Protein AF-A0A5J4QV92-F1 (afdb_monomer_lite)

Organism: NCBI:txid433724

Foldseek 3Di:
DVVVVVVVVVVVVVPDPPPPPPPVPPVPCDPVNVVVVVVVVVVVVVVVVVVVVVVVVVVVVVVVVVVVVVVVVVVPPPDPPPPDCVVVVVPDDPFDWDADPNDIDGPVVVVVVVVVVVVVVVVVVVVVVVVVVVVVVVVVVVVVVVVVVVVVVVVVVVVVPD

Secondary structure (DSSP, 8-state):
-HHHHHHHHHHHTTS---------------HHHHHHHHHHHHHHHHHHHHHHHHHHHHHHHHHHHHHHHHHHHHHTSPPPP---SHHHHHHSPP--EEEETTEEEEHHHHHHHHHHHHHHHHHHHHHHHHHHHHHHHHHHHHHHHHHHHHHHHHHHHHHT--

Sequence (162 aa):
EISKKLDAIQANSKTKEIQPVSQEINPVVSKEEIELIAKKQATIVGKYIEYTHQVQTEHHNKLLTSISGVKKQIEALPAPEKISFEPIMKLFPKQKKVIICGFEFLRTSVIIFALALLAFLLLTLNIKQMDDYRGLKSKYGEQTEYIYQMHHTEKGKDKNIN

Structure (mmCIF, N/CA/C/O backbone):
data_AF-A0A5J4QV92-F1
#
_entry.id   AF-A0A5J4QV92-F1
#
loop_
_atom_site.group_PDB
_atom_site.id
_atom_site.type_symbol
_atom_site.label_atom_id
_atom_site.label_alt_id
_atom_site.label_comp_id
_atom_site.label_asym_id
_atom_site.label_entity_id
_atom_site.label_seq_id
_atom_site.pdbx_PDB_ins_code
_atom_site.Cartn_x
_atom_site.Cartn_y
_atom_site.Cartn_z
_atom_site.occupancy
_atom_site.B_iso_or_equiv
_atom_site.auth_seq_id
_atom_site.auth_comp_id
_atom_site.au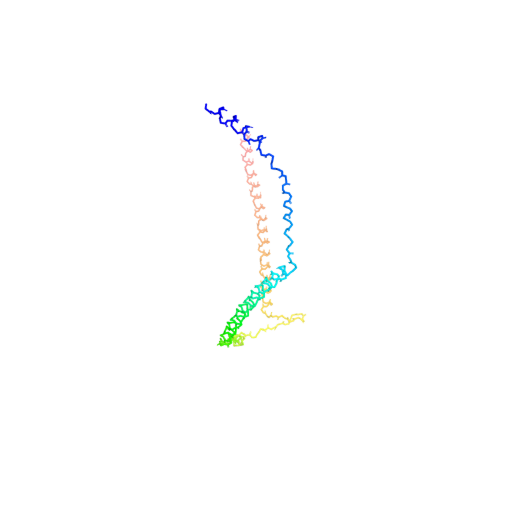th_asym_id
_atom_site.auth_atom_id
_atom_site.pdbx_PDB_model_num
ATOM 1 N N . GLU A 1 1 ? 12.839 48.670 -84.843 1.00 57.66 1 GLU A N 1
ATOM 2 C CA . GLU A 1 1 ? 14.073 47.960 -84.426 1.00 57.66 1 GLU A CA 1
ATOM 3 C C . GLU A 1 1 ? 13.814 46.503 -84.022 1.00 57.66 1 GLU A C 1
ATOM 5 O O . GLU A 1 1 ? 14.537 45.622 -84.469 1.00 57.66 1 GLU A O 1
ATOM 10 N N . ILE A 1 2 ? 12.744 46.227 -83.268 1.00 59.78 2 ILE A N 1
ATOM 11 C CA . ILE A 1 2 ? 12.348 44.873 -82.829 1.00 59.78 2 ILE A CA 1
ATOM 12 C C . ILE A 1 2 ? 11.979 43.942 -84.004 1.00 59.78 2 ILE A C 1
ATOM 14 O O . ILE A 1 2 ? 12.381 42.783 -84.018 1.00 59.78 2 ILE A O 1
ATOM 18 N N . SER A 1 3 ? 11.314 44.457 -85.040 1.00 59.44 3 SER A N 1
ATOM 19 C CA . SER A 1 3 ? 10.894 43.683 -86.222 1.00 59.44 3 SER A CA 1
ATOM 20 C C . SER A 1 3 ? 12.077 43.131 -87.032 1.00 59.44 3 SER A C 1
ATOM 22 O O . SER A 1 3 ? 12.093 41.956 -87.373 1.00 59.44 3 SER A O 1
ATOM 24 N N . LYS A 1 4 ? 13.143 43.927 -87.216 1.00 64.94 4 LYS A N 1
ATOM 25 C CA . LYS A 1 4 ? 14.386 43.473 -87.873 1.00 64.94 4 LYS A CA 1
ATOM 26 C C . LYS A 1 4 ? 15.102 42.360 -87.098 1.00 64.94 4 LYS A C 1
ATOM 28 O O . LYS A 1 4 ? 15.767 41.530 -87.709 1.00 64.94 4 LYS A O 1
ATOM 33 N N . LYS A 1 5 ? 14.988 42.340 -85.763 1.00 63.50 5 LYS A N 1
ATOM 34 C CA . LYS A 1 5 ? 15.567 41.276 -84.925 1.00 63.50 5 LYS A CA 1
ATOM 35 C C . LYS A 1 5 ? 14.748 39.983 -84.995 1.00 63.50 5 LYS A C 1
ATOM 37 O O . LYS A 1 5 ? 15.339 38.910 -84.969 1.00 63.50 5 LYS A O 1
ATOM 42 N N . LEU A 1 6 ? 13.425 40.078 -85.134 1.00 65.19 6 LEU A N 1
ATOM 43 C CA . LEU A 1 6 ? 12.538 38.923 -85.324 1.00 65.19 6 LEU A CA 1
ATOM 44 C C . LEU A 1 6 ? 12.748 38.250 -86.687 1.00 65.19 6 LEU A C 1
ATOM 46 O O . LEU A 1 6 ? 12.916 37.032 -86.733 1.00 65.19 6 LEU A O 1
ATOM 50 N N . ASP A 1 7 ? 12.864 39.033 -87.762 1.00 63.72 7 ASP A N 1
ATOM 51 C CA . ASP A 1 7 ? 13.132 38.495 -89.104 1.00 63.72 7 ASP A CA 1
ATOM 52 C C . ASP A 1 7 ? 14.507 37.806 -89.187 1.00 63.72 7 ASP A C 1
ATOM 54 O O . ASP A 1 7 ? 14.649 36.763 -89.825 1.00 63.72 7 ASP A O 1
ATOM 58 N N . ALA A 1 8 ? 15.516 38.323 -88.473 1.00 63.19 8 ALA A N 1
ATOM 59 C CA . ALA A 1 8 ? 16.836 37.694 -88.386 1.00 63.19 8 ALA A CA 1
ATOM 60 C C . ALA A 1 8 ? 16.813 36.348 -87.633 1.00 63.19 8 ALA A C 1
ATOM 62 O O . ALA A 1 8 ? 17.546 35.430 -87.996 1.00 63.19 8 ALA A O 1
ATOM 63 N N . ILE A 1 9 ? 15.964 36.203 -86.609 1.00 61.03 9 ILE A N 1
ATOM 64 C CA . ILE A 1 9 ? 15.796 34.947 -85.856 1.00 61.03 9 ILE A CA 1
ATOM 65 C C . ILE A 1 9 ? 15.038 33.913 -86.697 1.00 61.03 9 ILE A C 1
ATOM 67 O O . ILE A 1 9 ? 15.410 32.740 -86.709 1.00 61.03 9 ILE A O 1
ATOM 71 N N . GLN A 1 10 ? 14.023 34.344 -87.448 1.00 59.97 10 GLN A N 1
ATOM 72 C CA . GLN A 1 10 ? 13.236 33.468 -88.317 1.00 59.97 10 GLN A CA 1
ATOM 73 C C . GLN A 1 10 ? 14.004 33.033 -89.579 1.00 59.97 10 GLN A C 1
ATOM 75 O O . GLN A 1 10 ? 13.785 31.933 -90.085 1.00 59.97 10 GLN A O 1
ATOM 80 N N . ALA A 1 11 ? 14.946 33.852 -90.057 1.00 58.34 11 ALA A N 1
ATOM 81 C CA . ALA A 1 11 ? 15.880 33.476 -91.118 1.00 58.34 11 ALA A CA 1
ATOM 82 C C . ALA A 1 11 ? 16.996 32.533 -90.622 1.00 58.34 11 ALA A C 1
ATOM 84 O O . ALA A 1 11 ? 17.373 31.613 -91.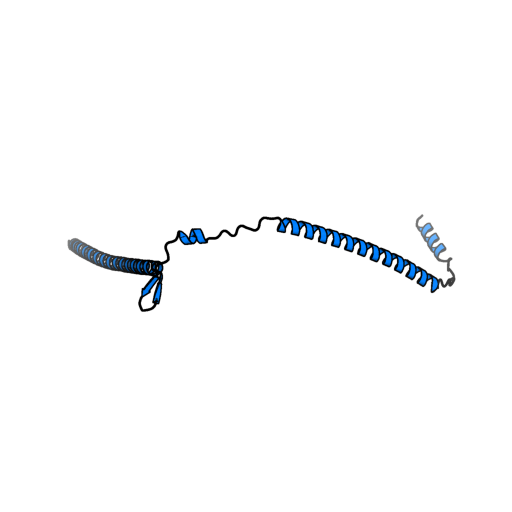344 1.00 58.34 11 ALA A O 1
ATOM 85 N N . ASN A 1 12 ? 17.482 32.692 -89.381 1.00 56.78 12 ASN A N 1
ATOM 86 C CA . ASN A 1 12 ? 18.466 31.775 -88.779 1.00 56.78 12 ASN A CA 1
ATOM 87 C C . ASN A 1 12 ? 17.866 30.427 -88.341 1.00 56.78 12 ASN A C 1
ATOM 89 O O . ASN A 1 12 ? 18.603 29.449 -88.226 1.00 56.78 12 ASN A O 1
ATOM 93 N N . SER A 1 13 ? 16.554 30.346 -88.094 1.00 52.72 13 SER A N 1
ATOM 94 C CA . SER A 1 13 ? 15.900 29.092 -87.694 1.00 52.72 13 SER A CA 1
ATOM 95 C C . SER A 1 13 ? 15.622 28.141 -88.863 1.00 52.72 13 SER A C 1
ATOM 97 O O . SER A 1 13 ? 15.428 26.950 -88.634 1.00 52.72 13 SER A O 1
ATOM 99 N N . LYS A 1 14 ? 15.644 28.630 -90.113 1.00 54.50 14 LYS A N 1
ATOM 100 C CA . LYS A 1 14 ? 15.369 27.826 -91.318 1.00 54.50 14 LYS A CA 1
ATOM 101 C C . LYS A 1 14 ? 16.597 27.195 -91.994 1.00 54.50 14 LYS A C 1
ATOM 103 O O . LYS A 1 14 ? 16.406 26.448 -92.946 1.00 54.50 14 LYS A O 1
ATOM 108 N N . THR A 1 15 ? 17.823 27.410 -91.498 1.00 53.31 15 THR A N 1
ATOM 109 C CA . THR A 1 15 ? 19.052 26.894 -92.153 1.00 53.31 15 THR A CA 1
ATOM 110 C C . THR A 1 15 ? 20.062 26.269 -91.181 1.00 53.31 15 THR A C 1
ATOM 112 O O . THR A 1 15 ? 21.273 26.399 -91.340 1.00 53.31 15 THR A O 1
ATOM 115 N N . LYS A 1 16 ? 19.572 25.538 -90.178 1.00 47.56 16 LYS A N 1
ATOM 116 C CA . LYS A 1 16 ? 20.322 24.444 -89.541 1.00 47.56 16 LYS A CA 1
ATOM 117 C C . LYS A 1 16 ? 19.375 23.271 -89.304 1.00 47.56 16 LYS A C 1
ATOM 119 O O . LYS A 1 16 ? 19.045 22.941 -88.170 1.00 47.56 16 LYS A O 1
ATOM 124 N N . GLU A 1 17 ? 18.952 22.630 -90.393 1.00 43.00 17 GLU A N 1
ATOM 125 C CA . GLU A 1 17 ? 18.727 21.186 -90.336 1.00 43.00 17 GLU A CA 1
ATOM 126 C C . GLU A 1 17 ? 20.061 20.564 -89.929 1.00 43.00 17 GLU A C 1
ATOM 128 O O . GLU A 1 17 ? 20.990 20.406 -90.721 1.00 43.00 17 GLU A O 1
ATOM 133 N N . ILE A 1 18 ? 20.188 20.295 -88.636 1.00 43.69 18 ILE A N 1
ATOM 134 C CA . ILE A 1 18 ? 21.172 19.355 -88.140 1.00 43.69 18 ILE A CA 1
ATOM 135 C C . ILE A 1 18 ? 20.707 18.025 -88.727 1.00 43.69 18 ILE A C 1
ATOM 137 O O . ILE A 1 18 ? 19.725 17.457 -88.250 1.00 43.69 18 ILE A O 1
ATOM 141 N N . GLN A 1 19 ? 21.366 17.554 -89.794 1.00 46.16 19 GLN A N 1
ATOM 142 C CA . GLN A 1 19 ? 21.332 16.128 -90.111 1.00 46.16 19 GLN A CA 1
ATOM 143 C C . GLN A 1 19 ? 21.534 15.396 -88.785 1.00 46.16 19 GLN A C 1
ATOM 145 O O . GLN A 1 19 ? 22.472 15.755 -88.062 1.00 46.16 19 GLN A O 1
ATOM 150 N N . PRO A 1 20 ? 20.686 14.421 -88.426 1.00 38.12 20 PRO A N 1
ATOM 151 C CA . PRO A 1 20 ? 20.948 13.617 -87.257 1.00 38.12 20 PRO A CA 1
ATOM 152 C C . PRO A 1 20 ? 22.232 12.851 -87.561 1.00 38.12 20 PRO A C 1
ATOM 154 O O . PRO A 1 20 ? 22.222 11.803 -88.202 1.00 38.12 20 PRO A O 1
ATOM 157 N N . VAL A 1 21 ? 23.368 13.391 -87.123 1.00 45.06 21 VAL A N 1
ATOM 158 C CA . VAL A 1 21 ? 24.526 12.565 -86.847 1.00 45.06 21 VAL A CA 1
ATOM 159 C C . VAL A 1 21 ? 24.032 11.672 -85.728 1.00 45.06 21 VAL A C 1
ATOM 161 O O . VAL A 1 21 ? 23.930 12.089 -84.577 1.00 45.06 21 VAL A O 1
ATOM 164 N N . SER A 1 22 ? 23.630 10.465 -86.111 1.00 46.62 22 SER A N 1
ATOM 165 C CA . SER A 1 22 ? 23.475 9.326 -85.226 1.00 46.62 22 SER A CA 1
ATOM 166 C C . SER A 1 22 ? 24.838 9.049 -84.593 1.00 46.62 22 SER A C 1
ATOM 168 O O . SER A 1 22 ? 25.527 8.094 -84.938 1.00 46.62 22 SER A O 1
ATOM 170 N N . GLN A 1 23 ? 25.265 9.910 -83.674 1.00 46.12 23 GLN A N 1
ATOM 171 C CA . GLN A 1 23 ? 26.120 9.482 -82.592 1.00 46.12 23 GLN A CA 1
ATOM 172 C C . GLN A 1 23 ? 25.188 8.789 -81.617 1.00 46.12 23 GLN A C 1
ATOM 174 O O . GLN A 1 23 ? 24.611 9.386 -80.711 1.00 46.12 23 GLN A O 1
ATOM 179 N N . GLU A 1 24 ? 25.014 7.501 -81.879 1.00 45.81 24 GLU A N 1
ATOM 180 C CA . GLU A 1 24 ? 24.573 6.531 -80.904 1.00 45.81 24 GLU A CA 1
ATOM 181 C C . GLU A 1 24 ? 25.624 6.536 -79.785 1.00 45.81 24 GLU A C 1
ATOM 183 O O . GLU A 1 24 ? 26.561 5.743 -79.764 1.00 45.81 24 GLU A O 1
ATOM 188 N N . ILE A 1 25 ? 25.532 7.498 -78.866 1.00 47.16 25 ILE A N 1
ATOM 189 C CA . ILE A 1 25 ? 26.222 7.401 -77.584 1.00 47.16 25 ILE A CA 1
ATOM 190 C C . ILE A 1 25 ? 25.394 6.410 -76.768 1.00 47.16 25 ILE A C 1
ATOM 192 O O . ILE A 1 25 ? 24.637 6.781 -75.881 1.00 47.16 25 ILE A O 1
ATOM 196 N N . ASN A 1 26 ? 25.484 5.131 -77.125 1.00 46.78 26 ASN A N 1
ATOM 197 C CA . ASN A 1 26 ? 25.288 4.070 -76.157 1.00 46.78 26 ASN A CA 1
ATOM 198 C C . ASN A 1 26 ? 26.537 4.130 -75.276 1.00 46.78 26 ASN A C 1
ATOM 200 O O . ASN A 1 26 ? 27.605 3.741 -75.758 1.00 46.78 26 ASN A O 1
ATOM 204 N N . PRO A 1 27 ? 26.490 4.642 -74.029 1.00 53.03 27 PRO A N 1
ATOM 205 C CA . PRO A 1 27 ? 27.582 4.382 -73.116 1.00 53.03 27 PRO A CA 1
ATOM 206 C C . PRO A 1 27 ? 27.555 2.875 -72.866 1.00 53.03 27 PRO A C 1
ATOM 208 O O . PRO A 1 27 ? 26.801 2.375 -72.034 1.00 53.03 27 PRO A O 1
ATOM 211 N N . VAL A 1 28 ? 28.339 2.131 -73.642 1.00 62.28 28 VAL A N 1
ATOM 212 C CA . VAL A 1 28 ? 28.644 0.735 -73.356 1.00 62.28 28 VAL A CA 1
ATOM 213 C C . VAL A 1 28 ? 29.577 0.780 -72.155 1.00 62.28 28 VAL A C 1
ATOM 215 O O . VAL A 1 28 ? 30.796 0.751 -72.295 1.00 62.28 28 VAL A O 1
ATOM 218 N N . VAL A 1 29 ? 28.996 0.968 -70.968 1.00 62.91 29 VAL A N 1
ATOM 219 C CA . VAL A 1 29 ? 29.727 0.851 -69.710 1.00 62.91 29 VAL A CA 1
ATOM 220 C C . VAL A 1 29 ? 30.232 -0.581 -69.667 1.00 62.91 29 VAL A C 1
ATOM 222 O O . VAL A 1 29 ? 29.443 -1.531 -69.710 1.00 62.91 29 VAL A O 1
ATOM 225 N N . SER A 1 30 ? 31.551 -0.737 -69.663 1.00 77.38 30 SER A N 1
ATOM 226 C CA . SER A 1 30 ? 32.161 -2.058 -69.672 1.00 77.38 30 SER A CA 1
ATOM 227 C C . SER A 1 30 ? 31.845 -2.773 -68.357 1.00 77.38 30 SER A C 1
ATOM 229 O O . SER A 1 30 ? 31.678 -2.155 -67.298 1.00 77.38 30 SER A O 1
ATOM 231 N N . LYS A 1 31 ? 31.736 -4.101 -68.405 1.00 79.56 31 LYS A N 1
ATOM 232 C CA . LYS A 1 31 ? 31.473 -4.912 -67.209 1.00 79.56 31 LYS A CA 1
ATOM 233 C C . LYS A 1 31 ? 32.554 -4.676 -66.144 1.00 79.56 31 LYS A C 1
ATOM 235 O O . LYS A 1 31 ? 32.264 -4.688 -64.950 1.00 79.56 31 LYS A O 1
ATOM 240 N N . GLU A 1 32 ? 33.773 -4.399 -66.592 1.00 82.62 32 GLU A N 1
ATOM 241 C CA . GLU A 1 32 ? 34.953 -4.091 -65.796 1.00 82.62 32 GLU A CA 1
ATOM 242 C C . GLU A 1 32 ? 34.820 -2.752 -65.051 1.00 82.62 32 GLU A C 1
ATOM 244 O O . GLU A 1 32 ? 35.192 -2.661 -63.879 1.00 82.62 32 GLU A O 1
ATOM 249 N N . GLU A 1 33 ? 34.246 -1.719 -65.679 1.00 81.62 33 GLU A N 1
ATOM 250 C CA . GLU A 1 33 ? 33.961 -0.433 -65.025 1.00 81.62 33 GLU A CA 1
ATOM 251 C C . GLU A 1 33 ? 32.888 -0.576 -63.941 1.00 81.62 33 GLU A C 1
ATOM 253 O O . GLU A 1 33 ? 33.046 -0.044 -62.838 1.00 81.62 33 GLU A O 1
ATOM 258 N N . ILE A 1 34 ? 31.834 -1.351 -64.214 1.00 83.50 34 ILE A N 1
ATOM 259 C CA . ILE A 1 34 ? 30.785 -1.656 -63.231 1.00 83.50 34 ILE A CA 1
ATOM 260 C C . ILE A 1 34 ? 31.377 -2.431 -62.049 1.00 83.50 34 ILE A C 1
ATOM 262 O O . ILE A 1 34 ? 31.104 -2.100 -60.893 1.00 83.50 34 ILE A O 1
ATOM 266 N N . GLU A 1 35 ? 32.228 -3.425 -62.312 1.00 88.38 35 GLU A N 1
ATOM 267 C CA . GLU A 1 35 ? 32.903 -4.202 -61.270 1.00 88.38 35 GLU A CA 1
ATOM 268 C C . GLU A 1 35 ? 33.842 -3.328 -60.424 1.00 88.38 35 GLU A C 1
ATOM 270 O O . GLU A 1 35 ? 33.865 -3.446 -59.196 1.00 88.38 35 GLU A O 1
ATOM 275 N N . LEU A 1 36 ? 34.583 -2.405 -61.046 1.00 90.38 36 LEU A N 1
ATOM 276 C CA . LEU A 1 36 ? 35.454 -1.465 -60.340 1.00 90.38 36 LEU A CA 1
ATOM 277 C C . LEU A 1 36 ? 34.650 -0.527 -59.429 1.00 90.38 36 LEU A C 1
ATOM 279 O O . LEU A 1 36 ? 35.042 -0.293 -58.282 1.00 90.38 36 LEU A O 1
ATOM 283 N N . ILE A 1 37 ? 33.525 0.002 -59.918 1.00 88.62 37 ILE A N 1
ATOM 284 C CA . ILE A 1 37 ? 32.626 0.854 -59.131 1.00 88.62 37 ILE A CA 1
ATOM 285 C C . ILE A 1 37 ? 32.039 0.052 -57.967 1.00 88.62 37 ILE A C 1
ATOM 287 O O . ILE A 1 37 ? 32.104 0.511 -56.826 1.00 88.62 37 ILE A O 1
ATOM 291 N N . ALA A 1 38 ? 31.547 -1.163 -58.218 1.00 89.88 38 ALA A N 1
ATOM 292 C CA . ALA A 1 38 ? 31.003 -2.039 -57.185 1.00 89.88 38 ALA A CA 1
ATOM 293 C C . ALA A 1 38 ? 32.044 -2.357 -56.100 1.00 89.88 38 ALA A C 1
ATOM 295 O O . ALA A 1 38 ? 31.751 -2.218 -54.913 1.00 89.88 38 ALA A O 1
ATOM 296 N N . LYS A 1 39 ? 33.287 -2.688 -56.479 1.00 92.12 39 LYS A N 1
ATOM 297 C CA . LYS A 1 39 ? 34.394 -2.917 -55.533 1.00 92.12 39 LYS A CA 1
ATOM 298 C C . LYS A 1 39 ? 34.724 -1.672 -54.712 1.00 92.12 39 LYS A C 1
ATOM 300 O O . LYS A 1 39 ? 34.912 -1.773 -53.497 1.00 92.12 39 LYS A O 1
ATOM 305 N N . LYS A 1 40 ? 34.775 -0.492 -55.340 1.00 93.94 40 LYS A N 1
ATOM 306 C CA . LYS A 1 40 ? 35.019 0.778 -54.636 1.00 93.94 40 LYS A CA 1
ATOM 307 C C . LYS A 1 40 ? 33.915 1.073 -53.623 1.00 93.94 40 LYS A C 1
ATOM 309 O O . LYS A 1 40 ? 34.224 1.372 -52.473 1.00 93.94 40 LYS A O 1
ATOM 314 N N . GLN A 1 41 ? 32.650 0.934 -54.018 1.00 93.88 41 GLN A N 1
ATOM 315 C CA . GLN A 1 41 ? 31.517 1.181 -53.125 1.00 93.88 41 GLN A CA 1
ATOM 316 C C . GLN A 1 41 ? 31.449 0.153 -51.992 1.00 93.88 41 GLN A C 1
ATOM 318 O O . GLN A 1 41 ? 31.300 0.539 -50.836 1.00 93.88 41 GLN A O 1
ATOM 323 N N . ALA A 1 42 ? 31.671 -1.132 -52.281 1.00 92.69 42 ALA A N 1
ATOM 324 C CA . ALA A 1 42 ? 31.756 -2.174 -51.259 1.00 92.69 42 ALA A CA 1
ATOM 325 C C . ALA A 1 42 ? 32.874 -1.892 -50.242 1.00 92.69 42 ALA A C 1
ATOM 327 O O . ALA A 1 42 ? 32.677 -2.067 -49.044 1.00 92.69 42 ALA A O 1
ATOM 328 N N . THR A 1 43 ? 34.023 -1.380 -50.698 1.00 95.31 43 THR A N 1
ATOM 329 C CA . THR A 1 43 ? 35.132 -0.988 -49.814 1.00 95.31 43 THR A CA 1
ATOM 330 C C . THR A 1 43 ? 34.761 0.197 -48.920 1.00 95.31 43 THR A C 1
ATOM 332 O O . THR A 1 43 ? 35.079 0.192 -47.732 1.00 95.31 43 THR A O 1
ATOM 335 N N . ILE A 1 44 ? 34.090 1.217 -49.465 1.00 94.31 44 ILE A N 1
ATOM 336 C CA . ILE A 1 44 ? 33.639 2.387 -48.695 1.00 94.31 44 ILE A CA 1
ATOM 337 C C . ILE A 1 44 ? 32.626 1.961 -47.629 1.00 94.31 44 ILE A C 1
ATOM 339 O O . ILE A 1 44 ? 32.775 2.319 -46.461 1.00 94.31 44 ILE A O 1
ATOM 343 N N . VAL A 1 45 ? 31.638 1.151 -48.015 1.00 95.50 45 VAL A N 1
ATOM 344 C CA . VAL A 1 45 ? 30.622 0.620 -47.100 1.00 95.50 45 VAL A CA 1
ATOM 345 C C . VAL A 1 45 ? 31.266 -0.250 -46.021 1.00 95.50 45 VAL A C 1
ATOM 347 O O . VAL A 1 45 ? 30.966 -0.066 -44.846 1.00 95.50 45 VAL A O 1
ATOM 350 N N . GLY A 1 46 ? 32.203 -1.129 -46.386 1.00 95.19 46 GLY A N 1
ATOM 351 C CA . GLY A 1 46 ? 32.940 -1.959 -45.431 1.00 95.19 46 GLY A CA 1
ATOM 352 C C . GLY A 1 46 ? 33.676 -1.129 -44.377 1.00 95.19 46 GLY A C 1
ATOM 353 O O . GLY A 1 46 ? 33.499 -1.364 -43.184 1.00 95.19 46 GLY A O 1
ATOM 354 N N . LYS A 1 47 ? 34.412 -0.090 -44.799 1.00 96.25 47 LYS A N 1
ATOM 355 C CA . LYS A 1 47 ? 35.111 0.829 -43.882 1.00 96.25 47 LYS A CA 1
ATOM 356 C C . LYS A 1 47 ? 34.156 1.586 -42.960 1.00 96.25 47 LYS A C 1
ATOM 358 O O . LYS A 1 47 ? 34.464 1.795 -41.791 1.00 96.25 47 LYS A O 1
ATOM 363 N N . TYR A 1 48 ? 33.002 2.005 -43.475 1.00 95.56 48 TYR A N 1
ATOM 364 C CA . TYR A 1 48 ? 31.993 2.684 -42.666 1.00 95.56 48 TYR A CA 1
ATOM 365 C C . TYR A 1 48 ? 31.375 1.747 -41.616 1.00 95.56 48 TYR A C 1
ATOM 367 O O . TYR A 1 48 ? 31.246 2.122 -40.451 1.00 95.56 48 TYR A O 1
ATOM 375 N N . ILE A 1 49 ? 31.043 0.511 -42.000 1.00 95.69 49 ILE A N 1
ATOM 376 C CA . ILE A 1 49 ? 30.522 -0.506 -41.077 1.00 95.69 49 ILE A CA 1
ATOM 377 C C . ILE A 1 49 ? 31.548 -0.806 -39.979 1.00 95.69 49 ILE A C 1
ATOM 379 O O . ILE A 1 49 ? 31.197 -0.818 -38.804 1.00 95.69 49 ILE A O 1
ATOM 383 N N . GLU A 1 50 ? 32.820 -0.978 -40.336 1.00 95.44 50 GLU A N 1
ATOM 384 C CA . GLU A 1 50 ? 33.890 -1.222 -39.365 1.00 95.44 50 GLU A CA 1
ATOM 385 C C . GLU A 1 50 ? 34.051 -0.054 -38.380 1.00 95.44 50 GLU A C 1
ATOM 387 O O . GLU A 1 50 ? 34.052 -0.264 -37.166 1.00 95.44 50 GLU A O 1
ATOM 392 N N . TYR A 1 51 ? 34.086 1.184 -38.885 1.00 95.94 51 TYR A N 1
ATOM 393 C CA . TYR A 1 51 ? 34.143 2.385 -38.050 1.00 95.94 51 TYR A CA 1
ATOM 394 C C . TYR A 1 51 ? 32.951 2.470 -37.086 1.00 95.94 51 TYR A C 1
ATOM 396 O O . TYR A 1 51 ? 33.126 2.661 -35.882 1.00 95.94 51 TYR A O 1
ATOM 404 N N . THR A 1 52 ? 31.728 2.295 -37.594 1.00 94.50 52 THR A N 1
ATOM 405 C CA . THR A 1 52 ? 30.520 2.356 -36.756 1.00 94.50 52 THR A CA 1
ATOM 406 C C . THR A 1 52 ? 30.486 1.244 -35.709 1.00 94.50 52 THR A C 1
ATOM 408 O O . THR A 1 52 ? 30.131 1.510 -34.560 1.00 94.50 52 THR A O 1
ATOM 411 N N . HIS A 1 53 ? 30.920 0.030 -36.055 1.00 96.12 53 HIS A N 1
ATOM 412 C CA . HIS A 1 53 ? 31.039 -1.081 -35.113 1.00 96.12 53 HIS A CA 1
ATOM 413 C C . HIS A 1 53 ? 32.062 -0.787 -34.007 1.00 96.12 53 HIS A C 1
ATOM 415 O O . HIS A 1 53 ? 31.796 -1.033 -32.827 1.00 96.12 53 HIS A O 1
ATOM 421 N N . GLN A 1 54 ? 33.217 -0.216 -34.358 1.00 96.50 54 GLN A N 1
ATOM 422 C CA . GLN A 1 54 ? 34.245 0.161 -33.390 1.00 96.50 54 GLN A CA 1
ATOM 423 C C . GLN A 1 54 ? 33.724 1.215 -32.404 1.00 96.50 54 GLN A C 1
ATOM 425 O O . GLN A 1 54 ? 33.858 1.046 -31.192 1.00 96.50 54 GLN A O 1
ATOM 430 N N . VAL A 1 55 ? 33.062 2.256 -32.913 1.00 96.31 55 VAL A N 1
ATOM 431 C CA . VAL A 1 55 ? 32.461 3.320 -32.097 1.00 96.31 55 VAL A CA 1
ATOM 432 C C . VAL A 1 55 ? 31.375 2.764 -31.168 1.00 96.31 55 VAL A C 1
ATOM 434 O O . VAL A 1 55 ? 31.370 3.064 -29.973 1.00 96.31 55 VAL A O 1
ATOM 437 N N . GLN A 1 56 ? 30.481 1.907 -31.672 1.00 93.94 56 GLN A N 1
ATOM 438 C CA . GLN A 1 56 ? 29.455 1.263 -30.842 1.00 93.94 56 GLN A CA 1
ATOM 439 C C . GLN A 1 56 ? 30.065 0.401 -29.733 1.00 93.94 56 GLN A C 1
ATOM 441 O O . GLN A 1 56 ? 29.628 0.478 -28.583 1.00 93.94 56 GLN A O 1
ATOM 446 N N . THR A 1 57 ? 31.098 -0.376 -30.058 1.00 95.81 57 THR A N 1
ATOM 447 C CA . THR A 1 57 ? 31.806 -1.215 -29.083 1.00 95.81 57 THR A CA 1
ATOM 448 C C . THR A 1 57 ? 32.450 -0.363 -27.988 1.00 95.81 57 THR A C 1
ATOM 450 O O . THR A 1 57 ? 32.328 -0.669 -26.802 1.00 95.81 57 THR A O 1
ATOM 453 N N . GLU A 1 58 ? 33.085 0.752 -28.358 1.00 96.19 58 GLU A N 1
ATOM 454 C CA . GLU A 1 58 ? 33.686 1.681 -27.401 1.00 96.19 58 GLU A CA 1
ATOM 455 C C . GLU A 1 58 ? 32.633 2.303 -26.469 1.00 96.19 58 GLU A C 1
ATOM 457 O O . GLU A 1 58 ? 32.823 2.337 -25.250 1.00 96.19 58 GLU A O 1
ATOM 4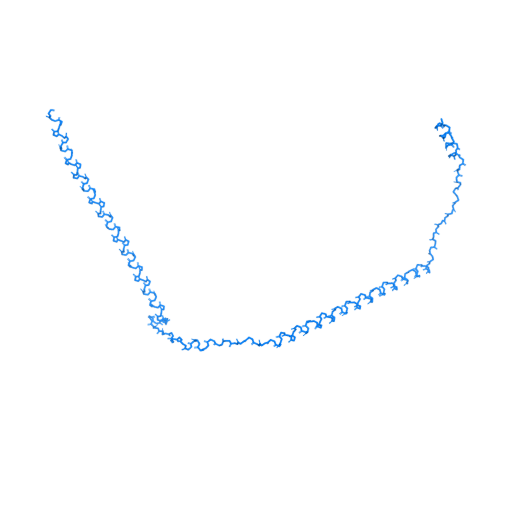62 N N . HIS A 1 59 ? 31.498 2.750 -27.013 1.00 96.19 59 HIS A N 1
ATOM 463 C CA . HIS A 1 59 ? 30.396 3.283 -26.212 1.00 96.19 59 HIS A CA 1
ATOM 464 C C . HIS A 1 59 ? 29.822 2.243 -25.248 1.00 96.19 59 HIS A C 1
ATOM 466 O O . HIS A 1 59 ? 29.588 2.561 -24.080 1.00 96.19 59 HIS A O 1
ATOM 472 N N . HIS A 1 60 ? 29.639 1.003 -25.705 1.00 95.12 60 HIS A N 1
ATOM 473 C CA . HIS A 1 60 ? 29.153 -0.082 -24.858 1.00 95.12 60 HIS A CA 1
ATOM 474 C C . HIS A 1 60 ? 30.118 -0.368 -23.700 1.00 95.12 60 HIS A C 1
ATOM 476 O O . HIS A 1 60 ? 29.699 -0.441 -22.545 1.00 95.12 60 HIS A O 1
ATOM 482 N N . ASN A 1 61 ? 31.421 -0.429 -23.982 1.00 95.94 61 ASN A N 1
ATOM 483 C CA . ASN A 1 61 ? 32.447 -0.643 -22.963 1.00 95.94 61 ASN A CA 1
ATOM 484 C C . ASN A 1 61 ? 32.499 0.500 -21.937 1.00 95.94 61 ASN A C 1
ATOM 486 O O . ASN A 1 61 ? 32.627 0.248 -20.734 1.00 95.94 61 ASN A O 1
ATOM 490 N N . LYS A 1 62 ? 32.348 1.755 -22.383 1.00 96.31 62 LYS A N 1
ATOM 491 C CA . LYS A 1 62 ? 32.247 2.918 -21.485 1.00 96.31 62 LYS A CA 1
ATOM 492 C C . LYS A 1 62 ? 31.026 2.810 -20.573 1.00 96.31 62 LYS A C 1
ATOM 494 O O . LYS A 1 62 ? 31.169 2.955 -19.362 1.00 96.31 62 LYS A O 1
ATOM 499 N N . LEU A 1 63 ? 29.857 2.487 -21.130 1.00 96.12 63 LEU A N 1
ATOM 500 C CA . LEU A 1 63 ? 28.626 2.315 -20.357 1.00 96.12 63 LEU A CA 1
ATOM 501 C C . LEU A 1 63 ? 28.760 1.194 -19.319 1.00 96.12 63 LEU A C 1
ATOM 503 O O . LEU A 1 63 ? 28.430 1.399 -18.152 1.00 96.12 63 LEU A O 1
ATOM 507 N N . LEU A 1 64 ? 29.289 0.035 -19.720 1.00 96.44 64 LEU A N 1
ATOM 508 C CA . LEU A 1 64 ? 29.525 -1.097 -18.824 1.00 96.44 64 LEU A CA 1
ATOM 509 C C . LEU A 1 64 ? 30.447 -0.702 -17.661 1.00 96.44 64 LEU A C 1
ATOM 511 O O . LEU A 1 64 ? 30.172 -1.017 -16.501 1.00 96.44 64 LEU A O 1
ATOM 515 N N . THR A 1 65 ? 31.508 0.049 -17.962 1.00 96.44 65 THR A N 1
ATOM 516 C CA . THR A 1 65 ? 32.447 0.561 -16.958 1.00 96.44 65 THR A CA 1
ATOM 517 C C . THR A 1 65 ? 31.742 1.502 -15.981 1.00 96.44 65 THR A C 1
ATOM 519 O O . THR A 1 65 ? 31.865 1.318 -14.769 1.00 96.44 65 THR A O 1
ATOM 522 N N . SER A 1 66 ? 30.940 2.450 -16.473 1.00 95.50 66 SER A N 1
ATOM 523 C CA . SER A 1 66 ? 30.157 3.362 -15.629 1.00 95.50 66 SER A CA 1
ATOM 524 C C . SER A 1 66 ? 29.162 2.621 -14.734 1.00 95.50 66 SER A C 1
ATOM 526 O O . SER A 1 66 ? 29.117 2.886 -13.533 1.00 95.50 66 SER A O 1
ATOM 528 N N . ILE A 1 67 ? 28.420 1.650 -15.277 1.00 95.12 67 ILE A N 1
ATOM 529 C CA . ILE A 1 67 ? 27.484 0.814 -14.509 1.00 95.12 67 ILE A CA 1
ATOM 530 C C . ILE A 1 67 ? 28.225 0.058 -13.403 1.00 95.12 67 ILE A C 1
ATOM 532 O O . ILE A 1 67 ? 27.775 0.035 -12.259 1.00 95.12 67 ILE A O 1
ATOM 536 N N . SER A 1 68 ? 29.387 -0.523 -13.713 1.00 95.38 68 SER A N 1
ATOM 537 C CA . SER A 1 68 ? 30.199 -1.230 -12.719 1.00 95.38 68 SER A CA 1
ATOM 538 C C . SER A 1 68 ? 30.700 -0.301 -11.604 1.00 95.38 68 SER A C 1
ATOM 540 O O . SER A 1 68 ? 30.725 -0.696 -10.439 1.00 95.38 68 SER A O 1
ATOM 542 N N . GLY A 1 69 ? 31.042 0.948 -11.942 1.00 94.31 69 GLY A N 1
ATOM 543 C CA . GLY A 1 69 ? 31.439 1.973 -10.979 1.00 94.31 69 GLY A CA 1
ATOM 544 C C . GLY A 1 69 ? 30.296 2.344 -10.037 1.00 94.31 69 GLY A C 1
ATOM 545 O O . GLY A 1 69 ? 30.482 2.340 -8.822 1.00 94.31 69 GLY A O 1
ATOM 546 N N . VAL A 1 70 ? 29.100 2.583 -10.580 1.00 94.19 70 VAL A N 1
ATOM 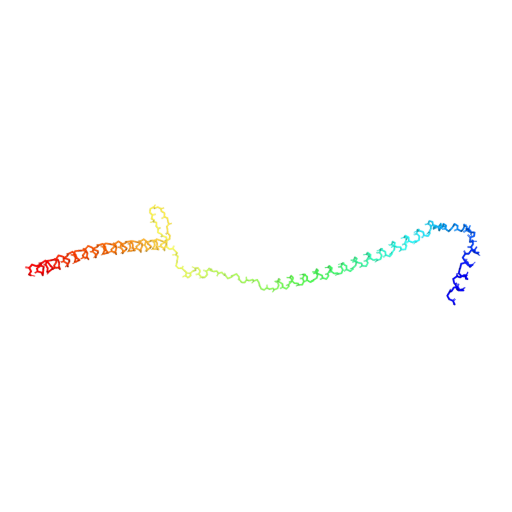547 C CA . VAL A 1 70 ? 27.893 2.870 -9.787 1.00 94.19 70 VAL A CA 1
ATOM 548 C C . VAL A 1 70 ? 27.535 1.689 -8.888 1.00 94.19 70 VAL A C 1
ATOM 550 O O . VAL A 1 70 ? 27.272 1.880 -7.705 1.00 94.19 70 VAL A O 1
ATOM 553 N N . LYS A 1 71 ? 27.589 0.457 -9.407 1.00 93.31 71 LYS A N 1
ATOM 554 C CA . LYS A 1 71 ? 27.332 -0.751 -8.614 1.00 93.31 71 LYS A CA 1
ATOM 555 C C . LYS A 1 71 ? 28.248 -0.827 -7.388 1.00 93.31 71 LYS A C 1
ATOM 557 O O . LYS A 1 71 ? 27.757 -1.046 -6.287 1.00 93.31 71 LYS A O 1
ATOM 562 N N . LYS A 1 72 ? 29.551 -0.573 -7.558 1.00 92.94 72 LYS A N 1
ATOM 563 C CA . LYS A 1 72 ? 30.512 -0.537 -6.442 1.00 92.94 72 LYS A CA 1
ATOM 564 C C . LYS A 1 72 ? 30.194 0.560 -5.427 1.00 92.94 72 LYS A C 1
ATOM 566 O O . LYS A 1 72 ? 30.344 0.334 -4.234 1.00 92.94 72 LYS A O 1
ATOM 571 N N . GLN A 1 73 ? 29.754 1.734 -5.884 1.00 90.88 73 GLN A N 1
ATOM 572 C CA . GLN A 1 73 ? 29.337 2.812 -4.980 1.00 90.88 73 GLN A CA 1
ATOM 573 C C . GLN A 1 73 ? 28.109 2.410 -4.162 1.00 90.88 73 GLN A C 1
ATOM 575 O O . GLN A 1 73 ? 28.086 2.658 -2.964 1.00 90.88 73 GLN A O 1
ATOM 580 N N . ILE A 1 74 ? 27.129 1.747 -4.783 1.00 85.62 74 ILE A N 1
ATOM 581 C CA . ILE A 1 74 ? 25.935 1.236 -4.096 1.00 85.62 74 ILE A CA 1
ATOM 582 C C . ILE A 1 74 ? 26.309 0.148 -3.083 1.00 85.62 74 ILE A C 1
ATOM 584 O O . ILE A 1 74 ? 25.810 0.171 -1.966 1.00 85.62 74 ILE A O 1
ATOM 588 N N . GLU A 1 75 ? 27.198 -0.780 -3.440 1.00 86.62 75 GLU A N 1
ATOM 589 C CA . GLU A 1 75 ? 27.680 -1.829 -2.526 1.00 86.62 75 GLU A CA 1
ATOM 590 C C . GLU A 1 75 ? 28.496 -1.268 -1.350 1.00 86.62 75 GLU A C 1
ATOM 592 O O . GLU A 1 75 ? 28.518 -1.869 -0.280 1.00 86.62 75 GLU A O 1
ATOM 597 N N . ALA A 1 76 ? 29.150 -0.117 -1.533 1.00 88.75 76 ALA A N 1
ATOM 598 C CA . ALA A 1 76 ? 29.866 0.587 -0.472 1.00 88.75 76 ALA A CA 1
ATOM 599 C C . ALA A 1 76 ? 28.943 1.395 0.455 1.00 88.75 76 ALA A C 1
ATOM 601 O O . ALA A 1 76 ? 29.394 1.847 1.511 1.00 88.75 76 ALA A O 1
ATOM 602 N N . LEU A 1 77 ? 27.673 1.602 0.084 1.00 85.06 77 LEU A N 1
ATOM 603 C CA . LEU A 1 77 ? 26.716 2.227 0.988 1.00 85.06 77 LEU A CA 1
ATOM 604 C C . LEU A 1 77 ? 26.467 1.291 2.177 1.00 85.06 77 LEU A C 1
ATOM 606 O O . LEU A 1 77 ? 26.307 0.081 1.989 1.00 85.06 77 LEU A O 1
ATOM 610 N N . PRO A 1 78 ? 26.408 1.827 3.407 1.00 79.69 78 PRO A N 1
ATOM 611 C CA . PRO A 1 78 ? 26.062 1.020 4.563 1.00 79.69 78 PRO A CA 1
ATOM 612 C C . PRO A 1 78 ? 24.687 0.393 4.331 1.00 79.69 78 PRO A C 1
ATOM 614 O O . PRO A 1 78 ? 23.741 1.075 3.925 1.00 79.69 78 PRO A O 1
ATOM 617 N N . ALA A 1 79 ? 24.582 -0.915 4.576 1.00 75.56 79 ALA A N 1
ATOM 618 C CA . ALA A 1 79 ? 23.295 -1.590 4.541 1.00 75.56 79 ALA A CA 1
ATOM 619 C C . ALA A 1 79 ? 22.334 -0.837 5.474 1.00 75.56 79 ALA A C 1
ATOM 621 O O . ALA A 1 79 ? 22.741 -0.490 6.587 1.00 75.56 79 ALA A O 1
ATOM 622 N N . PRO A 1 80 ? 21.089 -0.561 5.044 1.00 70.81 80 PRO A N 1
ATOM 623 C CA . PRO A 1 80 ? 20.138 0.134 5.892 1.00 70.81 80 PRO A CA 1
ATOM 624 C C . PRO A 1 80 ? 20.019 -0.642 7.200 1.00 70.81 80 PRO A C 1
ATOM 626 O O . PRO A 1 80 ? 19.724 -1.843 7.186 1.00 70.81 80 PRO A O 1
ATOM 629 N N . GLU A 1 81 ? 20.307 0.032 8.316 1.00 68.44 81 GLU A N 1
ATOM 630 C CA . GLU A 1 81 ? 20.137 -0.541 9.644 1.00 68.44 81 GLU A CA 1
ATOM 631 C C . GLU A 1 81 ? 18.722 -1.105 9.717 1.00 68.44 81 GLU A C 1
ATOM 633 O O . GLU A 1 81 ? 17.728 -0.390 9.567 1.00 68.44 81 GLU A O 1
ATOM 638 N N . LYS A 1 82 ? 18.621 -2.423 9.900 1.00 67.50 82 LYS A N 1
ATOM 639 C CA . LYS A 1 82 ? 17.345 -3.057 10.202 1.00 67.50 82 LYS A CA 1
ATOM 640 C C . LYS A 1 82 ? 16.972 -2.599 11.601 1.00 67.50 82 LYS A C 1
ATOM 642 O O . LYS A 1 82 ? 17.375 -3.217 12.583 1.00 67.50 82 LYS A O 1
ATOM 647 N N . ILE A 1 83 ? 16.238 -1.494 11.684 1.00 65.56 83 ILE A N 1
ATOM 648 C CA . ILE A 1 83 ? 15.675 -1.008 12.937 1.00 65.56 83 ILE A CA 1
ATOM 649 C C . ILE A 1 83 ? 14.722 -2.102 13.419 1.00 65.56 83 ILE A C 1
ATOM 651 O O . ILE A 1 83 ? 13.624 -2.282 12.889 1.00 65.56 83 ILE A O 1
ATOM 655 N N . SER A 1 84 ? 15.182 -2.902 14.378 1.00 69.06 84 SER A N 1
ATOM 656 C CA . SER A 1 84 ? 14.343 -3.906 15.010 1.00 69.06 84 SER A CA 1
ATOM 657 C C . SER A 1 84 ? 13.316 -3.177 15.864 1.00 69.06 84 SER A C 1
ATOM 659 O O . SER A 1 84 ? 13.668 -2.458 16.796 1.00 69.06 84 SER A O 1
ATOM 661 N N . PHE A 1 85 ? 12.035 -3.372 15.559 1.00 71.12 85 PHE A N 1
ATOM 662 C CA . PHE A 1 85 ? 10.926 -2.878 16.380 1.00 71.12 85 PHE A CA 1
ATOM 663 C C . PHE A 1 85 ? 10.705 -3.729 17.639 1.00 71.12 85 PHE A C 1
ATOM 665 O O . PHE A 1 85 ? 9.792 -3.471 18.418 1.00 71.12 85 PHE A O 1
ATOM 672 N N . GLU A 1 86 ? 11.540 -4.737 17.877 1.00 72.50 86 GLU A N 1
ATOM 673 C CA . GLU A 1 86 ? 11.440 -5.642 19.018 1.00 72.50 86 GLU A CA 1
ATOM 674 C C . GLU A 1 86 ? 11.569 -4.947 20.391 1.00 72.50 86 GLU A C 1
ATOM 676 O O . GLU A 1 86 ? 10.778 -5.269 21.282 1.00 72.50 86 GLU A O 1
ATOM 681 N N . PRO A 1 87 ? 12.456 -3.947 20.599 1.00 74.62 87 PRO A N 1
ATOM 682 C CA . PRO A 1 87 ? 12.482 -3.156 21.832 1.00 74.62 87 PRO A CA 1
ATOM 683 C C . PRO A 1 87 ? 11.193 -2.349 22.026 1.00 74.62 87 PRO A C 1
ATOM 685 O O . PRO A 1 87 ? 10.680 -2.257 23.138 1.00 74.62 87 PRO A O 1
ATOM 688 N N . ILE A 1 88 ? 10.633 -1.818 20.934 1.00 72.38 88 ILE A N 1
ATOM 689 C CA . ILE A 1 88 ? 9.382 -1.051 20.942 1.00 72.38 88 ILE A CA 1
ATOM 690 C C . ILE A 1 88 ? 8.202 -1.972 21.279 1.00 72.38 88 ILE A C 1
ATOM 692 O O . ILE A 1 88 ? 7.377 -1.635 22.122 1.00 72.38 88 ILE A O 1
ATOM 696 N N . MET A 1 89 ? 8.159 -3.181 20.716 1.00 68.12 89 MET A N 1
ATOM 697 C CA . MET A 1 89 ? 7.162 -4.201 21.058 1.00 68.12 89 MET A CA 1
ATOM 698 C C . MET A 1 89 ? 7.214 -4.621 22.532 1.00 68.12 89 MET A C 1
ATOM 700 O O . MET A 1 89 ? 6.166 -4.899 23.109 1.00 68.12 89 MET A O 1
ATOM 704 N N . LYS A 1 90 ? 8.400 -4.641 23.159 1.00 74.06 90 LYS A N 1
ATOM 705 C CA . LYS A 1 90 ? 8.553 -4.956 24.592 1.00 74.06 90 LYS A CA 1
ATOM 706 C C . LYS A 1 90 ? 7.998 -3.871 25.519 1.00 74.06 90 LYS A C 1
ATOM 708 O O . LYS A 1 90 ? 7.653 -4.188 26.654 1.00 74.06 90 LYS A O 1
ATOM 713 N N . LEU A 1 91 ? 7.898 -2.624 25.055 1.00 71.94 91 LEU A N 1
ATOM 714 C CA . LEU A 1 91 ? 7.305 -1.524 25.824 1.00 71.94 91 LEU A CA 1
ATOM 715 C C . LEU A 1 91 ? 5.774 -1.604 25.876 1.00 71.94 91 LEU A C 1
ATOM 717 O O . LEU A 1 91 ? 5.162 -1.040 26.783 1.00 71.94 91 LEU A O 1
ATOM 721 N N . PHE A 1 92 ? 5.144 -2.320 24.941 1.00 70.50 92 PHE A N 1
ATOM 722 C CA . PHE A 1 92 ? 3.697 -2.477 24.942 1.00 70.50 92 PHE A CA 1
ATOM 723 C C . PHE A 1 92 ? 3.273 -3.650 25.837 1.00 70.50 92 PHE A C 1
ATOM 725 O O . PHE A 1 92 ? 3.729 -4.782 25.643 1.00 70.50 92 PHE A O 1
ATOM 732 N N . PRO A 1 93 ? 2.371 -3.431 26.814 1.00 69.50 93 PRO A N 1
ATOM 733 C CA . PRO A 1 93 ? 1.842 -4.521 27.620 1.00 69.50 93 PRO A CA 1
ATOM 734 C C . PRO A 1 93 ? 1.151 -5.547 26.714 1.00 69.50 93 PRO A C 1
ATOM 736 O O . PRO A 1 93 ? 0.370 -5.181 25.832 1.00 69.50 93 PRO A O 1
ATOM 739 N N . LYS A 1 94 ? 1.430 -6.841 26.939 1.00 71.75 94 LYS A N 1
ATOM 740 C CA . LYS A 1 94 ? 0.834 -7.939 26.160 1.00 71.75 94 LYS A CA 1
ATOM 741 C C . LYS A 1 94 ? -0.683 -7.763 26.089 1.00 71.75 94 LYS A C 1
ATOM 743 O O . LYS A 1 94 ? -1.348 -7.619 27.120 1.00 71.75 94 LYS A O 1
ATOM 748 N N . GLN A 1 95 ? -1.219 -7.787 24.871 1.00 71.56 95 GLN A N 1
ATOM 749 C CA . GLN A 1 95 ? -2.652 -7.666 24.628 1.00 71.56 95 GLN A CA 1
ATOM 750 C C . GLN A 1 95 ? -3.388 -8.774 25.388 1.00 71.56 95 GLN A C 1
ATOM 752 O O . GLN A 1 95 ? -3.216 -9.962 25.115 1.00 71.56 95 GLN A O 1
ATOM 757 N N . LYS A 1 96 ? -4.189 -8.383 26.384 1.00 80.56 96 LYS A N 1
ATOM 758 C CA . LYS A 1 96 ? -4.998 -9.325 27.161 1.00 80.56 96 LYS A CA 1
ATOM 759 C C . LYS A 1 96 ? -6.172 -9.780 26.302 1.00 80.56 96 LYS A C 1
ATOM 761 O O . LYS A 1 96 ? -6.932 -8.942 25.813 1.00 80.56 96 LYS A O 1
ATOM 766 N N . LYS A 1 97 ? -6.318 -11.090 26.138 1.00 86.12 97 LYS A N 1
ATOM 767 C CA . LYS A 1 97 ? -7.482 -11.708 25.502 1.00 86.12 97 LYS A CA 1
ATOM 768 C C . LYS A 1 97 ? -8.524 -12.075 26.555 1.00 86.12 97 LYS A C 1
ATOM 770 O O . LYS A 1 97 ? -8.177 -12.343 27.704 1.00 86.12 97 LYS A O 1
ATOM 775 N N . VAL A 1 98 ? -9.788 -12.058 26.163 1.00 86.44 98 VAL A N 1
ATOM 776 C CA . VAL A 1 98 ? -10.942 -12.444 26.978 1.00 86.44 98 VAL A CA 1
ATOM 777 C C . VAL A 1 98 ? -11.796 -13.388 26.141 1.00 86.44 98 VAL A C 1
ATOM 779 O O . VAL A 1 98 ? -11.933 -13.179 24.938 1.00 86.44 98 VAL A O 1
ATOM 782 N N . ILE A 1 99 ? -12.352 -14.424 26.763 1.00 84.94 99 ILE A N 1
ATOM 783 C CA . ILE A 1 99 ? -13.222 -15.391 26.090 1.00 84.94 99 ILE A CA 1
ATOM 784 C C . ILE A 1 99 ? -14.675 -15.002 26.361 1.00 84.94 99 ILE A C 1
ATOM 786 O O . ILE A 1 99 ? -15.070 -14.870 27.518 1.00 84.94 99 ILE A O 1
ATOM 790 N N . ILE A 1 100 ? -15.465 -14.819 25.304 1.00 81.38 100 ILE A N 1
ATOM 791 C CA . ILE A 1 100 ? -16.903 -14.529 25.380 1.00 81.38 100 ILE A CA 1
ATOM 792 C C . ILE A 1 100 ? -17.620 -15.513 24.458 1.00 81.38 100 ILE A C 1
ATOM 794 O O . ILE A 1 100 ? -17.289 -15.603 23.280 1.00 81.38 100 ILE A O 1
ATOM 798 N N . CYS A 1 101 ? -18.583 -16.272 24.992 1.00 82.31 101 CYS A N 1
ATOM 799 C CA . CYS A 1 101 ? -19.358 -17.269 24.235 1.00 82.31 101 CYS A CA 1
ATOM 800 C C . CYS A 1 101 ? -18.496 -18.264 23.428 1.00 82.31 101 CYS A C 1
ATOM 802 O O . CYS A 1 101 ? -18.877 -18.671 22.336 1.00 82.31 101 CYS A O 1
ATOM 804 N N . GLY A 1 102 ? -17.323 -18.642 23.950 1.00 82.44 102 GLY A N 1
ATOM 805 C CA . GLY A 1 102 ? -16.400 -19.576 23.289 1.00 82.44 102 GLY A CA 1
ATOM 806 C C . GLY A 1 102 ? -15.459 -18.945 22.256 1.00 82.44 102 GLY A C 1
ATOM 807 O O . GLY A 1 102 ? -14.602 -19.644 21.725 1.00 82.44 102 GLY A O 1
ATOM 808 N N . PHE A 1 103 ? -15.557 -17.636 22.009 1.00 80.69 103 PHE A N 1
ATOM 809 C CA . PHE A 1 103 ? -14.677 -16.907 21.096 1.00 80.69 103 PHE A CA 1
ATOM 810 C C . PHE A 1 103 ? -13.659 -16.055 21.861 1.00 80.69 103 PHE A C 1
ATOM 812 O O . PHE A 1 103 ? -13.994 -15.391 22.845 1.00 80.69 103 PHE A O 1
ATOM 819 N N . GLU A 1 104 ? -12.407 -16.056 21.398 1.00 86.56 104 GLU A N 1
ATOM 820 C CA . GLU A 1 104 ? -11.345 -15.198 21.928 1.00 86.56 104 GLU A CA 1
ATOM 821 C C . GLU A 1 104 ? -11.403 -13.800 21.308 1.00 86.56 104 GLU A C 1
ATOM 823 O O . GLU A 1 104 ? -11.244 -13.632 20.100 1.00 86.56 104 GLU A O 1
ATOM 828 N N . PHE A 1 105 ? -11.526 -12.777 22.150 1.00 85.88 105 PHE A N 1
ATOM 829 C CA . PHE A 1 105 ? -11.474 -11.378 21.741 1.00 85.88 105 PHE A CA 1
ATOM 830 C C . PHE A 1 105 ? -10.360 -10.634 22.468 1.00 85.88 105 PHE A C 1
ATOM 832 O O . PHE A 1 105 ? -10.041 -10.914 23.625 1.00 85.88 105 PHE A O 1
ATOM 839 N N . LEU A 1 106 ? -9.782 -9.621 21.822 1.00 88.25 106 LEU A N 1
ATOM 840 C CA . LEU A 1 106 ? -8.927 -8.672 22.530 1.00 88.25 106 LEU A CA 1
ATOM 841 C C . LEU A 1 106 ? -9.775 -7.863 23.515 1.00 88.25 106 LEU A C 1
ATOM 843 O O . LEU A 1 106 ? -10.818 -7.318 23.150 1.00 88.25 106 LEU A O 1
ATOM 847 N N . ARG A 1 107 ? -9.282 -7.698 24.747 1.00 83.56 107 ARG A N 1
ATOM 848 C CA . ARG A 1 107 ? -9.954 -6.916 25.795 1.00 83.56 107 ARG A CA 1
ATOM 849 C C . ARG A 1 107 ? -10.305 -5.499 25.332 1.00 83.56 107 ARG A C 1
ATOM 851 O O . ARG A 1 107 ? -11.378 -5.004 25.655 1.00 83.56 107 ARG A O 1
ATOM 858 N N . THR A 1 108 ? -9.420 -4.856 24.570 1.00 85.69 108 THR A N 1
ATOM 859 C CA . THR A 1 108 ? -9.644 -3.514 24.009 1.00 85.69 108 THR A CA 1
ATOM 860 C C . THR A 1 108 ? -10.837 -3.482 23.060 1.00 85.69 108 THR A C 1
ATOM 862 O O . THR A 1 108 ? -11.658 -2.578 23.159 1.00 85.69 108 THR A O 1
ATOM 865 N N . SER A 1 109 ? -10.986 -4.496 22.205 1.00 87.38 109 SER A N 1
ATOM 866 C CA . SER A 1 109 ? -12.114 -4.608 21.276 1.00 87.38 109 SER A CA 1
ATOM 867 C C . SER A 1 109 ? -13.447 -4.706 22.015 1.00 87.38 109 SER A C 1
ATOM 869 O O . SER A 1 109 ? -14.408 -4.038 21.645 1.00 87.38 109 SER A O 1
ATOM 871 N N . VAL A 1 110 ? -13.497 -5.501 23.087 1.00 88.38 110 VAL A N 1
ATOM 872 C CA . VAL A 1 110 ? -14.706 -5.667 23.909 1.00 88.38 110 VAL A CA 1
ATOM 873 C C . VAL A 1 110 ? -15.084 -4.355 24.598 1.00 88.38 110 VAL A C 1
ATOM 875 O O . VAL A 1 110 ? -16.252 -3.977 24.602 1.00 88.38 110 VAL A O 1
ATOM 878 N N . ILE A 1 111 ? -14.099 -3.634 25.145 1.00 88.00 111 ILE A N 1
ATOM 879 C CA . ILE A 1 111 ? -14.328 -2.337 25.800 1.00 88.00 111 ILE A CA 1
ATOM 880 C C . ILE A 1 111 ? -14.873 -1.313 24.799 1.00 88.00 111 ILE A C 1
ATOM 882 O O . ILE A 1 111 ? -15.868 -0.653 25.088 1.00 88.00 111 ILE A O 1
ATOM 886 N N . ILE A 1 112 ? -14.257 -1.200 23.619 1.00 92.00 112 ILE A N 1
ATOM 887 C CA . ILE A 1 112 ? -14.699 -0.269 22.570 1.00 92.00 112 ILE A CA 1
ATOM 888 C C . ILE A 1 112 ? -16.131 -0.594 22.139 1.00 92.00 112 ILE A C 1
ATOM 890 O O . ILE A 1 112 ? -16.961 0.305 22.034 1.00 92.00 112 ILE A O 1
ATOM 894 N N . PHE A 1 113 ? -16.442 -1.876 21.947 1.00 92.81 113 PHE A N 1
ATOM 895 C CA . PHE A 1 113 ? -17.782 -2.313 21.576 1.00 92.81 113 PHE A CA 1
ATOM 896 C C . PHE A 1 113 ? -18.829 -1.970 22.648 1.00 92.81 113 PHE A C 1
ATOM 898 O O . PHE A 1 113 ? -19.881 -1.421 22.327 1.00 92.81 113 PHE A O 1
ATOM 905 N N . ALA A 1 114 ? -18.531 -2.219 23.927 1.00 92.56 114 ALA A N 1
ATOM 906 C CA . ALA A 1 114 ? -19.429 -1.875 25.028 1.00 92.56 114 ALA A CA 1
ATOM 907 C C . ALA A 1 114 ? -19.678 -0.359 25.126 1.00 92.56 114 ALA A C 1
ATOM 909 O O . ALA A 1 114 ? -20.817 0.068 25.315 1.00 92.56 114 ALA A O 1
ATOM 910 N N . LEU A 1 115 ? -18.633 0.457 24.948 1.00 95.56 115 LEU A N 1
ATOM 911 C CA . LEU A 1 115 ? -18.759 1.917 24.918 1.00 95.56 115 LEU A CA 1
ATOM 912 C C . LEU A 1 115 ? -19.604 2.392 23.731 1.00 95.56 115 LEU A C 1
ATOM 914 O O . LEU A 1 115 ? -20.442 3.274 23.900 1.00 95.56 115 LEU A O 1
ATOM 918 N N . ALA A 1 116 ? -19.429 1.787 22.554 1.00 95.44 116 ALA A N 1
ATOM 919 C CA . ALA A 1 116 ? -20.226 2.101 21.372 1.00 95.44 116 ALA A CA 1
ATOM 920 C C . ALA A 1 116 ? -21.715 1.778 21.580 1.00 95.44 116 ALA A C 1
ATOM 922 O O . ALA A 1 116 ? -22.570 2.605 21.266 1.00 95.44 116 ALA A O 1
ATOM 923 N N . LEU A 1 117 ? -22.032 0.618 22.170 1.00 95.75 117 LEU A N 1
ATOM 924 C CA . LEU A 1 117 ? -23.409 0.251 22.519 1.00 95.75 117 LEU A CA 1
ATOM 925 C C . LEU A 1 117 ? -24.027 1.229 23.521 1.00 95.75 117 LEU A C 1
ATOM 927 O O . LEU A 1 117 ? -25.165 1.660 23.344 1.00 95.75 117 LEU A O 1
ATOM 931 N N . LEU A 1 118 ? -23.275 1.604 24.557 1.00 95.75 118 LEU A N 1
ATOM 932 C CA . LEU A 1 118 ? -23.752 2.537 25.574 1.00 95.75 118 LEU A CA 1
ATOM 933 C C . LEU A 1 118 ? -24.021 3.926 24.978 1.00 95.75 118 LEU A C 1
ATOM 935 O O . LEU A 1 118 ? -25.070 4.511 25.237 1.00 95.75 118 LEU A O 1
ATOM 939 N N . ALA A 1 119 ? -23.123 4.421 24.124 1.00 95.69 119 ALA A N 1
ATOM 940 C CA . ALA A 1 119 ? -23.308 5.685 23.416 1.00 95.69 119 ALA A CA 1
ATOM 941 C C . ALA A 1 119 ? -24.539 5.654 22.492 1.00 95.69 119 ALA A C 1
ATOM 943 O O . ALA A 1 119 ? -25.324 6.601 22.476 1.00 95.69 119 ALA A O 1
ATOM 944 N N . PHE A 1 120 ? -24.747 4.552 21.768 1.00 96.12 120 PHE A N 1
ATOM 945 C CA . PHE A 1 120 ? -25.906 4.371 20.895 1.00 96.12 120 PHE A CA 1
ATOM 946 C C . PHE A 1 120 ? -27.236 4.367 21.666 1.00 96.12 120 PHE A C 1
ATOM 948 O O . PHE A 1 120 ? -28.204 5.014 21.255 1.00 96.12 120 PHE A O 1
ATOM 955 N N . LEU A 1 121 ? -27.288 3.670 22.805 1.00 94.00 121 LEU A N 1
ATOM 956 C CA . LEU A 1 121 ? -28.472 3.649 23.667 1.00 94.00 121 LEU A CA 1
ATOM 957 C C . LEU A 1 121 ? -28.773 5.034 24.244 1.00 94.00 121 LEU A C 1
ATOM 959 O O . LEU A 1 121 ? -29.924 5.465 24.206 1.00 94.00 121 LEU A O 1
ATOM 963 N N . LEU A 1 122 ? -27.752 5.752 24.722 1.00 94.38 122 LEU A N 1
ATOM 964 C CA . LEU A 1 122 ? -27.911 7.124 25.208 1.00 94.38 122 LEU A CA 1
ATOM 965 C C . LEU A 1 122 ? -28.454 8.050 24.117 1.00 94.38 122 LEU A C 1
ATOM 967 O O . LEU A 1 122 ? -29.367 8.828 24.383 1.00 94.38 122 LEU A O 1
ATOM 971 N N . LEU A 1 123 ? -27.940 7.938 22.891 1.00 94.69 123 LEU A N 1
ATOM 972 C CA . LEU A 1 123 ? -28.422 8.725 21.759 1.00 94.69 123 LEU A CA 1
ATOM 973 C C . LEU A 1 123 ? -29.897 8.431 21.459 1.00 94.69 123 LEU A C 1
ATOM 975 O O . LEU A 1 123 ? -30.696 9.354 21.320 1.00 94.69 123 LEU A O 1
ATOM 979 N N . THR A 1 124 ? -30.265 7.151 21.410 1.00 93.75 124 THR A N 1
ATOM 980 C CA . THR A 1 124 ? -31.639 6.723 21.117 1.00 93.75 124 THR A CA 1
ATOM 981 C C . THR A 1 124 ? -32.614 7.201 22.195 1.00 93.75 124 THR A C 1
ATOM 983 O O . THR A 1 124 ? -33.691 7.707 21.880 1.00 93.75 124 THR A O 1
ATOM 986 N N . LEU A 1 125 ? -32.235 7.087 23.473 1.00 92.88 125 LEU A N 1
ATOM 987 C CA . LEU A 1 125 ? -33.040 7.585 24.590 1.00 92.88 125 LEU A CA 1
ATOM 988 C C . LEU A 1 125 ? -33.196 9.107 24.547 1.00 92.88 125 LEU A C 1
ATOM 990 O O . LEU A 1 125 ? -34.292 9.601 24.791 1.00 92.88 125 LEU A O 1
ATOM 994 N N . ASN A 1 126 ? -32.137 9.839 24.200 1.00 92.31 126 ASN A N 1
ATOM 995 C CA . ASN A 1 126 ? -32.176 11.296 24.104 1.00 92.31 126 ASN A CA 1
ATOM 996 C C . ASN A 1 126 ? -33.122 11.767 22.984 1.00 92.31 126 ASN A C 1
ATOM 998 O O . ASN A 1 126 ? -33.981 12.613 23.223 1.00 92.31 126 ASN A O 1
ATOM 1002 N N . ILE A 1 127 ? -33.046 11.149 21.798 1.00 90.25 127 ILE A N 1
ATOM 1003 C CA . ILE A 1 127 ? -33.970 11.431 20.686 1.00 90.25 127 ILE A CA 1
ATOM 1004 C C . ILE A 1 127 ? -35.416 11.167 21.115 1.00 90.25 127 ILE A C 1
ATOM 1006 O O . ILE A 1 127 ? -36.272 12.032 20.950 1.00 90.25 127 ILE A O 1
ATOM 1010 N N . LYS A 1 128 ? -35.679 10.012 21.739 1.00 91.12 128 LYS A N 1
ATOM 1011 C CA . LYS A 1 128 ? -37.024 9.666 22.210 1.00 91.12 128 LYS A CA 1
ATOM 1012 C C . LYS A 1 128 ? -37.555 10.667 23.239 1.00 91.12 128 LYS A C 1
ATOM 1014 O O . LYS A 1 128 ? -38.692 11.108 23.130 1.00 91.12 128 LYS A O 1
ATOM 1019 N N . GLN A 1 129 ? -36.731 11.060 24.210 1.00 88.88 129 GLN A N 1
ATOM 1020 C CA . GLN A 1 129 ? -37.108 12.071 25.202 1.00 88.88 129 GLN A CA 1
ATOM 1021 C C . GLN A 1 129 ? -37.407 13.428 24.557 1.00 88.88 129 GLN A C 1
ATOM 1023 O O . GLN A 1 129 ? -38.343 14.110 24.972 1.00 88.88 129 GLN A O 1
ATOM 1028 N N . MET A 1 130 ? -36.638 13.820 23.540 1.00 91.94 130 MET A N 1
ATOM 1029 C CA . MET A 1 130 ? -36.880 15.053 22.795 1.00 91.94 130 MET A CA 1
ATOM 1030 C C . MET A 1 130 ? -38.212 15.004 22.032 1.00 91.94 130 MET A C 1
ATOM 1032 O O . MET A 1 130 ? -38.951 15.992 22.045 1.00 91.94 130 MET A O 1
ATOM 1036 N N . ASP A 1 131 ? -38.536 13.873 21.403 1.00 89.69 131 ASP A N 1
ATOM 1037 C CA . ASP A 1 131 ? -39.801 13.677 20.688 1.00 89.69 131 ASP A CA 1
ATOM 1038 C C . ASP A 1 131 ? -41.000 13.675 21.645 1.00 89.69 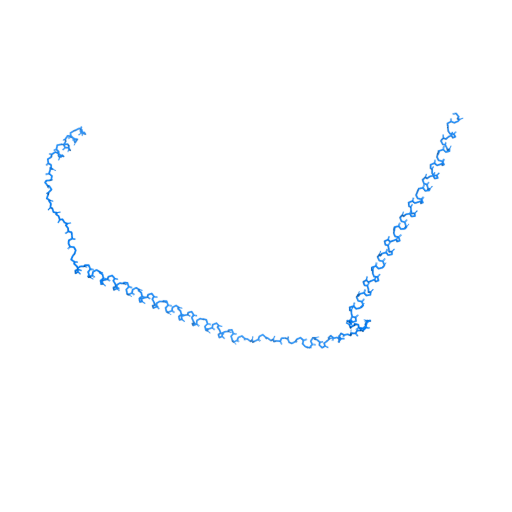131 ASP A C 1
ATOM 1040 O O . ASP A 1 131 ? -41.976 14.396 21.413 1.00 89.69 131 ASP A O 1
ATOM 1044 N N . ASP A 1 132 ? -40.898 12.957 22.767 1.00 90.00 132 ASP A N 1
ATOM 1045 C CA . ASP A 1 132 ? -41.925 12.929 23.813 1.00 90.00 132 ASP A CA 1
ATOM 1046 C C . ASP A 1 132 ? -42.163 14.338 24.388 1.00 90.00 132 ASP A C 1
ATOM 1048 O O . ASP A 1 132 ? -43.307 14.784 24.531 1.00 90.00 132 ASP A O 1
ATOM 1052 N N . TYR A 1 133 ? -41.088 15.091 24.650 1.00 89.50 133 TYR A N 1
ATOM 1053 C CA . TYR A 1 133 ? -41.177 16.478 25.109 1.00 89.50 133 TYR A CA 1
ATOM 1054 C C . TYR A 1 133 ? -41.841 17.389 24.070 1.00 89.50 133 TYR A C 1
ATOM 1056 O O . TYR A 1 133 ? -42.684 18.221 24.415 1.00 89.50 133 TYR A O 1
ATOM 1064 N N . ARG A 1 134 ? -41.498 17.234 22.786 1.00 88.31 134 ARG A N 1
ATOM 1065 C CA . ARG A 1 134 ? -42.087 18.019 21.694 1.00 88.31 134 ARG A CA 1
ATOM 1066 C C . ARG A 1 134 ? -43.587 17.752 21.562 1.00 88.31 134 ARG A C 1
ATOM 1068 O O . ARG A 1 134 ? -44.356 18.705 21.439 1.00 88.31 134 ARG A O 1
ATOM 1075 N N . GLY A 1 135 ? -44.006 16.490 21.652 1.00 89.06 135 GLY A N 1
ATOM 1076 C CA . GLY A 1 135 ? -45.419 16.109 21.643 1.00 89.06 135 GLY A CA 1
ATOM 1077 C C . GLY A 1 135 ? -46.188 16.686 22.834 1.00 89.06 135 GLY A C 1
ATOM 1078 O O . GLY A 1 135 ? -47.275 17.240 22.663 1.00 89.06 135 GLY A O 1
ATOM 1079 N N . LEU A 1 136 ? -45.603 16.627 24.035 1.00 88.38 136 LEU A N 1
ATOM 1080 C CA . LEU A 1 136 ? -46.204 17.208 25.235 1.00 88.38 136 LEU A CA 1
ATOM 1081 C C . LEU A 1 136 ? -46.354 18.731 25.111 1.00 88.38 136 LEU A C 1
ATOM 1083 O O . LEU A 1 136 ? -47.422 19.274 25.391 1.00 88.38 136 LEU A O 1
ATOM 1087 N N . LYS A 1 137 ? -45.311 19.418 24.631 1.00 90.88 137 LYS A N 1
ATOM 1088 C CA . LYS A 1 137 ? -45.327 20.867 24.405 1.00 90.88 137 LYS A CA 1
ATOM 1089 C C . LYS A 1 137 ? -46.412 21.283 23.406 1.00 90.88 137 LYS A C 1
ATOM 1091 O O . LYS A 1 137 ? -47.079 22.284 23.648 1.00 90.88 137 LYS A O 1
ATOM 1096 N N . SER A 1 138 ? -46.613 20.518 22.328 1.00 90.38 138 SER A N 1
ATOM 1097 C CA . SER A 1 138 ? -47.681 20.773 21.346 1.00 90.38 138 SER A CA 1
ATOM 1098 C C . SER A 1 138 ? -49.062 20.719 21.992 1.00 90.38 138 SER A C 1
ATOM 1100 O O . SER A 1 138 ? -49.831 21.666 21.873 1.00 90.38 138 SER A O 1
ATOM 1102 N N . LYS A 1 139 ? -49.344 19.657 22.760 1.00 90.75 139 LYS A N 1
ATOM 1103 C CA . LYS A 1 139 ? -50.637 19.485 23.443 1.00 90.75 139 LYS A CA 1
ATOM 1104 C C . LYS A 1 139 ? -50.932 20.609 24.432 1.00 90.75 139 LYS A C 1
ATOM 1106 O O . LYS A 1 139 ? -52.051 21.111 24.470 1.00 90.75 139 LYS A O 1
ATOM 1111 N N . TYR A 1 140 ? -49.937 21.025 25.217 1.00 88.06 140 TYR A N 1
ATOM 1112 C CA . TYR A 1 140 ? -50.098 22.170 26.118 1.00 88.06 140 TYR A CA 1
ATOM 1113 C C . TYR A 1 140 ? -50.315 23.482 25.358 1.00 88.06 140 TYR A C 1
ATOM 1115 O O . TYR A 1 140 ? -51.105 24.314 25.804 1.00 88.06 140 TYR A O 1
ATOM 1123 N N . GLY A 1 141 ? -49.648 23.663 24.214 1.00 87.31 141 GLY A N 1
ATOM 1124 C CA . GLY A 1 141 ? -49.868 24.803 23.323 1.00 87.31 141 GLY A CA 1
ATOM 1125 C C . GLY A 1 141 ? -51.311 24.862 22.822 1.00 87.31 141 GLY A C 1
ATOM 1126 O O . GLY A 1 141 ? -51.981 25.867 23.035 1.00 87.31 141 GLY A O 1
ATOM 1127 N N . GLU A 1 142 ? -51.811 23.757 22.267 1.00 88.62 142 GLU A N 1
ATOM 1128 C CA . GLU A 1 142 ? -53.191 23.630 21.778 1.00 88.62 142 GLU A CA 1
ATOM 1129 C C . GLU A 1 142 ? -54.223 23.869 22.888 1.00 88.62 142 GLU A C 1
ATOM 1131 O O . GLU A 1 142 ? -55.187 24.606 22.695 1.00 88.62 142 GLU A O 1
ATOM 1136 N N . GLN A 1 143 ? -54.010 23.304 24.082 1.00 88.06 143 GLN A N 1
ATOM 1137 C CA . GLN A 1 143 ? -54.896 23.542 25.227 1.00 88.06 143 GLN A CA 1
ATOM 1138 C C . GLN A 1 143 ? -54.913 25.013 25.650 1.00 88.06 143 GLN A C 1
ATOM 1140 O O . GLN A 1 143 ? -55.977 25.564 25.933 1.00 88.06 143 GLN A O 1
ATOM 1145 N N . THR A 1 144 ? -53.748 25.658 25.687 1.00 89.69 144 THR A N 1
ATOM 1146 C CA . THR A 1 144 ? -53.637 27.074 26.061 1.00 89.69 144 THR A CA 1
ATOM 1147 C C . THR A 1 144 ? -54.324 27.967 25.029 1.00 89.69 144 THR A C 1
ATOM 1149 O O . THR A 1 144 ? -55.050 28.890 25.396 1.00 89.69 144 THR A O 1
ATOM 1152 N N . GLU A 1 145 ? -54.143 27.668 23.742 1.00 87.94 145 GLU A N 1
ATOM 1153 C CA . GLU A 1 145 ? -54.786 28.387 22.644 1.00 87.94 145 GLU A CA 1
ATOM 1154 C C . GLU A 1 145 ? -56.312 28.220 22.671 1.00 87.94 145 GLU A C 1
ATOM 1156 O O . GLU A 1 145 ? -57.042 29.205 22.563 1.00 87.94 145 GLU A O 1
ATOM 1161 N N . TYR A 1 146 ? -56.805 27.003 22.912 1.00 87.31 146 TYR A N 1
ATOM 1162 C CA . TYR A 1 146 ? -58.234 26.729 23.058 1.00 87.31 146 TYR A CA 1
ATOM 1163 C C . TYR A 1 146 ? -58.866 27.525 24.212 1.00 87.31 146 TYR A C 1
ATOM 1165 O O . TYR A 1 146 ? -59.910 28.159 24.040 1.00 87.31 146 TYR A O 1
ATOM 1173 N N . ILE A 1 147 ? -58.215 27.554 25.381 1.00 89.50 147 ILE A N 1
ATOM 1174 C CA . ILE A 1 147 ? -58.677 28.337 26.541 1.00 89.50 147 ILE A CA 1
ATOM 1175 C C . ILE A 1 147 ? -58.698 29.836 26.211 1.00 89.50 147 ILE A C 1
ATOM 1177 O O . ILE A 1 147 ? -59.664 30.531 26.534 1.00 89.50 147 ILE A O 1
ATOM 1181 N N . TYR A 1 148 ? -57.659 30.336 25.537 1.00 86.94 148 TYR A N 1
ATOM 1182 C CA . TYR A 1 148 ? -57.573 31.733 25.115 1.00 86.94 148 TYR A CA 1
ATOM 1183 C C . TYR A 1 148 ? -58.718 32.119 24.164 1.00 86.94 148 TYR A C 1
ATOM 1185 O O . TYR A 1 148 ? -59.365 33.152 24.360 1.00 86.94 148 TYR A O 1
ATOM 1193 N N . GLN A 1 149 ? -59.019 31.272 23.175 1.00 87.50 149 GL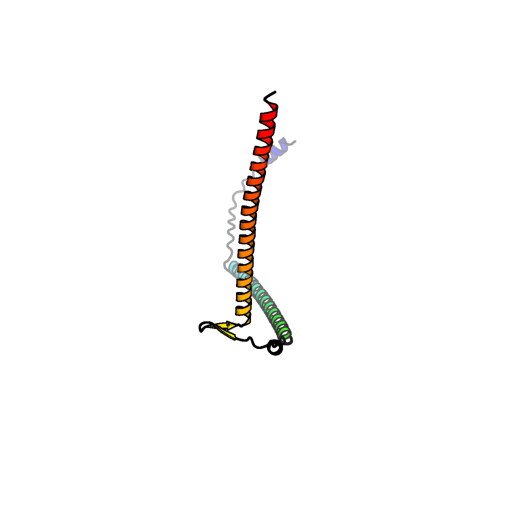N A N 1
ATOM 1194 C CA . GLN A 1 149 ? -60.120 31.490 22.234 1.00 87.50 149 GLN A CA 1
ATOM 1195 C C . GLN A 1 149 ? -61.490 31.465 22.920 1.00 87.50 149 GLN A C 1
ATOM 1197 O O . GLN A 1 149 ? -62.315 32.336 22.637 1.00 87.50 149 GLN A O 1
ATOM 1202 N N . MET A 1 150 ? -61.739 30.531 23.847 1.00 85.50 150 MET A N 1
ATOM 1203 C CA . MET A 1 150 ? -62.995 30.501 24.611 1.00 85.50 150 MET A CA 1
ATOM 1204 C C . MET A 1 150 ? -63.199 31.795 25.406 1.00 85.50 150 MET A C 1
ATOM 1206 O O . MET A 1 150 ? -64.231 32.450 25.266 1.00 85.50 150 MET A O 1
ATOM 1210 N N . HIS A 1 151 ? -62.177 32.228 26.147 1.00 80.94 151 HIS A N 1
ATOM 1211 C CA . HIS A 1 151 ? -62.250 33.433 26.974 1.00 80.94 151 HIS A CA 1
ATOM 1212 C C . HIS A 1 151 ? -62.425 34.726 26.149 1.00 80.94 151 HIS A C 1
ATOM 1214 O O . HIS A 1 151 ? -63.083 35.669 26.591 1.00 80.94 151 HIS A O 1
ATOM 1220 N N . HIS A 1 152 ? -61.875 34.796 24.931 1.00 76.25 152 HIS A N 1
ATOM 1221 C CA . HIS A 1 152 ? -62.097 35.937 24.033 1.00 76.25 152 HIS A CA 1
ATOM 1222 C C . HIS A 1 152 ? -63.428 35.882 23.278 1.00 76.25 152 HIS A C 1
ATOM 1224 O O . HIS A 1 152 ? -64.017 36.934 23.022 1.00 76.25 152 HIS A O 1
ATOM 1230 N N . THR A 1 153 ? -63.932 34.689 22.964 1.00 76.94 153 THR A N 1
ATOM 1231 C CA . THR A 1 153 ? -65.240 34.511 22.318 1.00 76.94 153 THR A CA 1
ATOM 1232 C C . THR A 1 153 ? -66.378 34.877 23.271 1.00 76.94 153 THR A C 1
ATOM 1234 O O . THR A 1 153 ? -67.326 35.538 22.851 1.00 76.94 153 THR A O 1
ATOM 1237 N N . GLU A 1 154 ? -66.272 34.529 24.557 1.00 68.19 154 GLU A N 1
ATOM 1238 C CA . GLU A 1 154 ? -67.222 34.969 25.591 1.00 68.19 154 GLU A CA 1
ATOM 1239 C C . GLU A 1 154 ? -67.254 36.499 25.708 1.00 68.19 154 GLU A C 1
ATOM 1241 O O . GLU A 1 154 ? -68.312 37.109 25.572 1.00 68.19 154 GLU A O 1
ATOM 1246 N N . LYS A 1 155 ? -66.087 37.151 25.801 1.00 64.12 155 LYS A N 1
ATOM 1247 C CA . LYS A 1 155 ? -66.004 38.623 25.863 1.00 64.12 155 LYS A CA 1
ATOM 1248 C C . LYS A 1 155 ? -66.489 39.337 24.596 1.00 64.12 155 LYS A C 1
ATOM 1250 O O . LYS A 1 155 ? -66.908 40.491 24.666 1.00 64.12 155 LYS A O 1
ATOM 1255 N N . GLY A 1 156 ? -66.390 38.694 23.432 1.00 59.72 156 GLY A N 1
ATOM 1256 C CA . GLY A 1 156 ? -66.907 39.216 22.164 1.00 59.72 156 GLY A CA 1
ATOM 1257 C C . GLY A 1 156 ? -68.429 39.102 22.044 1.00 59.72 156 GLY A C 1
ATOM 1258 O O . GLY A 1 156 ? -69.058 39.990 21.471 1.00 59.72 156 GLY A O 1
ATOM 1259 N N . LYS A 1 157 ? -69.029 38.051 22.619 1.00 57.94 157 LYS A N 1
ATOM 1260 C CA . LYS A 1 157 ? -70.489 37.891 22.694 1.00 57.94 157 LYS A CA 1
ATOM 1261 C C . LYS A 1 157 ? -71.122 38.915 23.635 1.00 57.94 157 LYS A C 1
ATOM 1263 O O . LYS A 1 157 ? -72.110 39.527 23.249 1.00 57.94 157 LYS A O 1
ATOM 1268 N N . ASP A 1 158 ? -70.498 39.195 24.777 1.00 56.84 158 ASP A N 1
ATOM 1269 C CA . ASP A 1 158 ? -70.991 40.211 25.721 1.00 56.84 158 ASP A CA 1
ATOM 1270 C C . ASP A 1 158 ? -70.958 41.643 25.154 1.00 56.84 158 ASP A C 1
ATOM 1272 O O . ASP A 1 158 ? -71.749 42.492 25.557 1.00 56.84 158 ASP A O 1
ATOM 1276 N N . LYS A 1 159 ? -70.080 41.931 24.181 1.00 55.53 159 LYS A N 1
ATOM 1277 C CA . LYS A 1 159 ? -70.014 43.243 23.510 1.00 55.53 159 LYS A CA 1
ATOM 1278 C C . LYS A 1 159 ? -71.047 43.454 22.397 1.00 55.53 159 LYS A C 1
ATOM 1280 O O . LYS A 1 159 ? -71.252 44.597 22.016 1.00 55.53 159 LYS A O 1
ATOM 1285 N N . ASN A 1 160 ? -71.669 42.396 21.874 1.00 53.59 160 ASN A N 1
ATOM 1286 C CA . ASN A 1 160 ? -72.647 42.467 20.774 1.00 53.59 160 ASN A CA 1
ATOM 1287 C C . ASN A 1 160 ? -74.113 42.415 21.255 1.00 53.59 160 ASN A C 1
ATOM 1289 O O . ASN A 1 160 ? -75.019 42.299 20.433 1.00 53.59 160 ASN A O 1
ATOM 1293 N N . ILE A 1 161 ? -74.349 42.464 22.572 1.00 52.62 161 ILE A N 1
ATOM 1294 C CA . ILE A 1 161 ? -75.685 42.389 23.196 1.00 52.62 161 ILE A CA 1
ATOM 1295 C C . ILE A 1 161 ? -76.119 43.754 23.787 1.00 52.62 161 ILE A C 1
ATOM 1297 O O . ILE A 1 161 ? -77.144 43.842 24.453 1.00 52.62 161 ILE A O 1
ATOM 1301 N N . ASN A 1 162 ? -75.395 44.841 23.497 1.00 44.06 162 ASN A N 1
ATOM 1302 C CA . ASN A 1 162 ? -75.791 46.210 23.862 1.00 44.06 162 ASN A CA 1
ATOM 1303 C C . ASN A 1 162 ? -75.968 47.095 22.631 1.00 44.06 162 ASN A C 1
ATOM 1305 O O . ASN A 1 162 ? -75.016 47.146 21.820 1.00 44.06 162 ASN A O 1
#

Radius of gyration: 57.39 Å; chains: 1; bounding box: 111×68×120 Å

pLDDT: mean 79.88, std 16.11, range [38.12, 96.5]